Protein AF-A0A3M1KDV8-F1 (afdb_monomer)

Structure (mmCIF, N/CA/C/O backbone):
data_AF-A0A3M1KDV8-F1
#
_entry.id   AF-A0A3M1KDV8-F1
#
loop_
_atom_site.group_PDB
_atom_site.id
_atom_site.type_symbol
_atom_site.label_atom_id
_atom_site.label_alt_id
_atom_site.label_comp_id
_atom_site.label_asym_id
_atom_site.label_entity_id
_atom_site.label_seq_id
_atom_site.pdbx_PDB_ins_code
_atom_site.Cartn_x
_atom_site.Cartn_y
_atom_site.Cartn_z
_atom_site.occupancy
_atom_site.B_iso_or_equiv
_atom_site.auth_seq_id
_atom_site.auth_comp_id
_atom_site.auth_asym_id
_atom_site.auth_atom_id
_atom_site.pdbx_PDB_model_num
ATOM 1 N N . MET A 1 1 ? 3.984 3.211 45.708 1.00 46.00 1 MET A N 1
ATOM 2 C CA . MET A 1 1 ? 3.761 3.582 44.293 1.00 46.00 1 MET A CA 1
ATOM 3 C C . MET A 1 1 ? 3.176 2.365 43.604 1.00 46.00 1 MET A C 1
ATOM 5 O O . MET A 1 1 ? 3.784 1.308 43.713 1.00 46.00 1 MET A O 1
ATOM 9 N N . L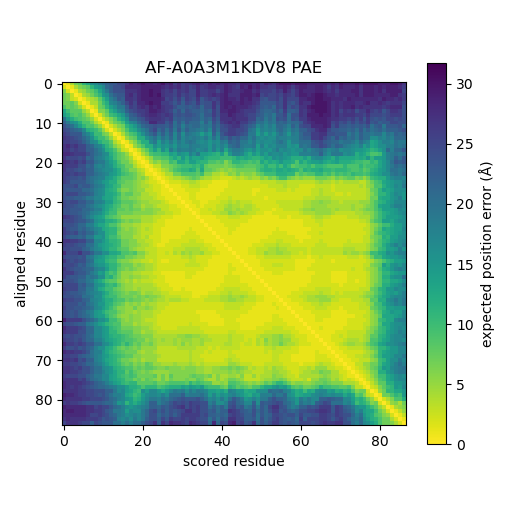EU A 1 2 ? 1.994 2.472 42.996 1.00 37.25 2 LEU A N 1
ATOM 10 C CA . LEU A 1 2 ? 1.386 1.358 42.264 1.00 37.25 2 LEU A CA 1
ATOM 11 C C . LEU A 1 2 ? 1.842 1.449 40.803 1.00 37.25 2 LEU A C 1
ATOM 13 O O . LEU A 1 2 ? 1.684 2.503 40.189 1.00 37.25 2 LEU A O 1
ATOM 17 N N . LEU A 1 3 ? 2.449 0.389 40.269 1.00 39.62 3 LEU A N 1
ATOM 18 C CA . LEU A 1 3 ? 2.854 0.354 38.863 1.00 39.62 3 LEU A CA 1
ATOM 19 C C . LEU A 1 3 ? 1.600 0.245 37.989 1.00 39.62 3 LEU A C 1
ATOM 21 O O . LEU A 1 3 ? 0.804 -0.677 38.165 1.00 39.62 3 LEU A O 1
ATOM 25 N N . LEU A 1 4 ? 1.423 1.189 37.061 1.00 38.53 4 LEU A N 1
ATOM 26 C CA . LEU A 1 4 ? 0.376 1.091 36.045 1.00 38.53 4 LEU A CA 1
ATOM 27 C C . LEU A 1 4 ? 0.629 -0.156 35.194 1.00 38.53 4 LEU A C 1
ATOM 29 O O . LEU A 1 4 ? 1.742 -0.369 34.713 1.00 38.53 4 LEU A O 1
ATOM 33 N N . GLY A 1 5 ? -0.411 -0.969 35.007 1.00 36.72 5 GLY A N 1
ATOM 34 C CA . GLY A 1 5 ? -0.332 -2.139 34.143 1.00 36.72 5 GLY A CA 1
ATOM 35 C C . GLY A 1 5 ? -0.012 -1.720 32.712 1.00 36.72 5 GLY A C 1
ATOM 36 O O . GLY A 1 5 ? -0.702 -0.868 32.148 1.00 36.72 5 GLY A O 1
ATOM 37 N N . LEU A 1 6 ? 1.021 -2.326 32.125 1.00 41.31 6 LEU A N 1
ATOM 38 C CA . LEU A 1 6 ? 1.338 -2.140 30.716 1.00 41.31 6 LEU A CA 1
ATOM 39 C C . LEU A 1 6 ? 0.187 -2.745 29.903 1.00 41.31 6 LEU A C 1
ATOM 41 O O . LEU A 1 6 ? 0.064 -3.965 29.794 1.00 41.31 6 LEU A O 1
ATOM 45 N N . SER A 1 7 ? -0.708 -1.893 29.402 1.00 39.06 7 SER A N 1
ATOM 46 C CA . SER A 1 7 ? -1.840 -2.336 28.594 1.00 39.06 7 SER A CA 1
ATOM 47 C C . SER A 1 7 ? -1.294 -2.860 27.271 1.00 39.06 7 SER A C 1
ATOM 49 O O . SER A 1 7 ? -0.952 -2.081 26.384 1.00 39.06 7 SER A O 1
ATOM 51 N N . LEU A 1 8 ? -1.187 -4.187 27.159 1.00 50.19 8 LEU A N 1
ATOM 52 C CA . LEU A 1 8 ? -0.865 -4.878 25.916 1.00 50.19 8 LEU A CA 1
ATOM 53 C C . LEU A 1 8 ? -2.085 -4.788 24.990 1.00 50.19 8 LEU A C 1
ATOM 55 O O . LEU A 1 8 ? -2.818 -5.757 24.798 1.00 50.19 8 LEU A O 1
ATOM 59 N N . GLN A 1 9 ? -2.347 -3.578 24.491 1.00 48.19 9 GLN A N 1
ATOM 60 C CA . GLN A 1 9 ? -3.397 -3.305 23.520 1.00 48.19 9 GLN A CA 1
ATOM 61 C C . GLN A 1 9 ? -3.097 -4.172 22.311 1.00 48.19 9 GLN A C 1
ATOM 63 O O . GLN A 1 9 ? -2.036 -4.044 21.700 1.00 48.19 9 GLN A O 1
ATOM 68 N N . GLY A 1 10 ? -3.978 -5.149 22.093 1.00 44.97 10 GLY A N 1
ATOM 69 C CA . GLY A 1 10 ? -3.620 -6.347 21.356 1.00 44.97 10 GLY A CA 1
ATOM 70 C C . GLY A 1 10 ? -3.070 -6.003 19.986 1.00 44.97 10 GLY A C 1
ATOM 71 O O . GLY A 1 10 ? -3.697 -5.240 19.245 1.00 44.97 10 GLY A O 1
ATOM 72 N N . VAL A 1 11 ? -1.939 -6.624 19.644 1.00 49.31 11 VAL A N 1
ATOM 73 C CA . VAL A 1 11 ? -1.571 -6.810 18.246 1.00 49.31 11 VAL A CA 1
ATOM 74 C C . VAL A 1 11 ? -2.761 -7.483 17.569 1.00 49.31 11 VAL A C 1
ATOM 76 O O . VAL A 1 11 ? -2.979 -8.685 17.697 1.00 49.31 11 VAL A O 1
ATOM 79 N N . HIS A 1 12 ? -3.578 -6.684 16.880 1.00 44.47 12 HIS A N 1
ATOM 80 C CA . HIS A 1 12 ? -4.390 -7.210 15.804 1.00 44.47 12 HIS A CA 1
ATOM 81 C C . HIS A 1 12 ? -3.370 -7.728 14.809 1.00 44.47 12 HIS A C 1
ATOM 83 O O . HIS A 1 12 ? -2.726 -6.945 14.110 1.00 44.47 12 HIS A O 1
ATOM 89 N N . ALA A 1 13 ? -3.164 -9.044 14.830 1.00 46.94 13 ALA A N 1
ATOM 90 C CA . ALA A 1 13 ? -2.476 -9.731 13.766 1.00 46.94 13 ALA A CA 1
ATOM 91 C C . ALA A 1 13 ? -3.295 -9.446 12.507 1.00 46.94 13 ALA A C 1
ATOM 93 O O . ALA A 1 13 ? -4.335 -10.064 12.281 1.00 46.94 13 ALA A O 1
ATOM 94 N N . ALA A 1 14 ? -2.867 -8.437 11.744 1.00 46.69 14 ALA A N 1
ATOM 95 C CA . ALA A 1 14 ? -3.286 -8.280 10.367 1.00 46.69 14 ALA A CA 1
ATOM 96 C C . ALA A 1 14 ? -3.034 -9.642 9.729 1.00 46.69 14 ALA A C 1
ATOM 98 O O . ALA A 1 14 ? -1.893 -10.104 9.792 1.00 46.69 14 ALA A O 1
ATOM 99 N N . GLU A 1 15 ? -4.099 -10.301 9.251 1.00 49.56 15 GLU A N 1
ATOM 100 C CA . GLU A 1 15 ? -4.044 -11.702 8.823 1.00 49.56 15 GLU A CA 1
ATOM 101 C C . GLU A 1 15 ? -2.772 -11.925 8.015 1.00 49.56 15 GLU A C 1
ATOM 103 O O . GLU A 1 15 ? -2.538 -11.185 7.047 1.00 49.56 15 GLU A O 1
ATOM 108 N N . GLU A 1 16 ? -1.942 -12.880 8.463 1.00 49.12 16 GLU A N 1
ATOM 109 C CA . GLU A 1 16 ? -0.601 -13.143 7.927 1.00 49.12 16 GLU A CA 1
ATOM 110 C C . GLU A 1 16 ? -0.730 -13.820 6.561 1.00 49.12 16 GLU A C 1
ATOM 112 O O . GLU A 1 16 ? -0.492 -15.006 6.337 1.00 49.12 16 GLU A O 1
ATOM 117 N N . ARG A 1 17 ? -1.237 -13.016 5.638 1.00 54.72 17 ARG A N 1
ATOM 118 C CA . ARG A 1 17 ? -1.568 -13.355 4.278 1.00 54.72 17 ARG A CA 1
ATOM 119 C C . ARG A 1 17 ? -0.239 -13.483 3.571 1.00 54.72 17 ARG A C 1
ATOM 121 O O . ARG A 1 17 ? 0.412 -12.472 3.318 1.00 54.72 17 ARG A O 1
ATOM 128 N N . ILE A 1 18 ? 0.161 -14.723 3.310 1.00 51.28 18 ILE A N 1
ATOM 129 C CA . ILE A 1 18 ? 1.410 -15.047 2.624 1.00 51.28 18 ILE A CA 1
ATOM 130 C C . ILE A 1 18 ? 1.349 -14.423 1.229 1.00 51.28 18 ILE A C 1
ATOM 132 O O . ILE A 1 18 ? 0.760 -14.976 0.297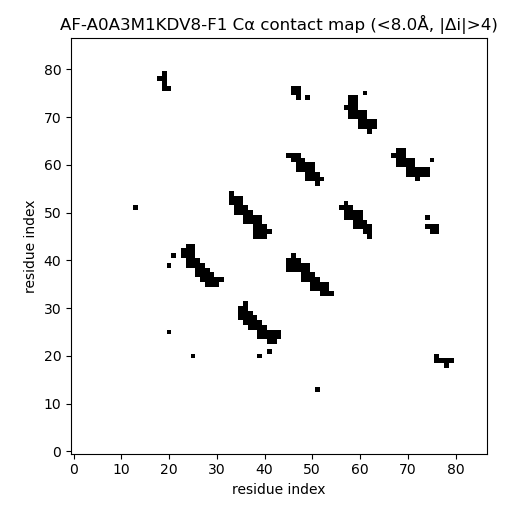 1.00 51.28 18 ILE A O 1
ATOM 136 N N . GLU A 1 19 ? 1.908 -13.223 1.100 1.00 57.34 19 GLU A N 1
ATOM 137 C CA . GLU A 1 19 ? 1.977 -12.538 -0.178 1.00 57.34 19 GLU A CA 1
ATOM 138 C C . GLU A 1 19 ? 3.108 -13.166 -0.986 1.00 57.34 19 GLU A C 1
ATOM 140 O O . GLU A 1 19 ? 4.243 -13.252 -0.518 1.00 57.34 19 GLU A O 1
ATOM 145 N N . VAL A 1 20 ? 2.802 -13.624 -2.204 1.00 58.66 20 VAL A N 1
ATOM 146 C CA . VAL A 1 20 ? 3.809 -14.134 -3.143 1.00 58.66 20 VAL A CA 1
ATOM 147 C C . VAL A 1 20 ? 4.535 -12.934 -3.745 1.00 58.66 20 VAL A C 1
ATOM 149 O O . VAL A 1 20 ? 4.280 -12.485 -4.862 1.00 58.66 20 VAL A O 1
ATOM 152 N N . VAL A 1 21 ? 5.398 -12.375 -2.908 1.00 62.91 21 VAL A N 1
ATOM 153 C CA . VAL A 1 21 ? 6.341 -11.309 -3.209 1.00 62.91 21 VAL A CA 1
ATOM 154 C C . VAL A 1 21 ? 7.434 -11.905 -4.106 1.00 62.91 21 VAL A C 1
ATOM 156 O O . VAL A 1 21 ? 7.990 -12.945 -3.745 1.00 62.91 21 VAL A O 1
ATOM 159 N N . PRO A 1 22 ? 7.705 -11.331 -5.296 1.00 67.31 22 PRO A N 1
ATOM 160 C CA . PRO A 1 22 ? 8.685 -11.892 -6.223 1.00 67.31 22 PRO A CA 1
ATOM 161 C C . PRO A 1 22 ? 10.089 -12.025 -5.622 1.00 67.31 22 PRO A C 1
ATOM 163 O O . PRO A 1 22 ? 10.477 -11.273 -4.730 1.00 67.31 22 PRO A O 1
ATOM 166 N N . GLU A 1 23 ? 10.884 -12.952 -6.151 1.00 68.69 23 GLU A N 1
ATOM 167 C CA . GLU A 1 23 ? 12.304 -13.040 -5.805 1.00 68.69 23 GLU A CA 1
ATOM 168 C C . GLU A 1 23 ? 13.013 -11.725 -6.187 1.00 68.69 23 GLU A C 1
ATOM 170 O O . GLU A 1 23 ? 12.869 -11.241 -7.311 1.00 68.69 23 GLU A O 1
ATOM 175 N N . GLY A 1 24 ? 13.731 -11.115 -5.237 1.00 72.38 24 GLY A N 1
ATOM 176 C CA . GLY A 1 24 ? 14.315 -9.776 -5.406 1.00 72.38 24 GLY A CA 1
ATOM 177 C C . GLY A 1 24 ? 13.355 -8.602 -5.147 1.00 72.38 24 GLY A C 1
ATOM 178 O O . GLY A 1 24 ? 13.611 -7.492 -5.620 1.00 72.38 24 GLY A O 1
ATOM 179 N N . ALA A 1 25 ? 12.254 -8.826 -4.422 1.00 79.75 25 ALA A N 1
ATOM 180 C CA . ALA A 1 25 ? 11.336 -7.775 -3.995 1.00 79.75 25 ALA A CA 1
ATOM 181 C C . ALA A 1 25 ? 11.388 -7.516 -2.476 1.00 79.75 25 ALA A C 1
ATOM 183 O O . ALA A 1 25 ? 11.374 -8.442 -1.665 1.00 79.75 25 ALA A O 1
ATOM 184 N N . ASP A 1 26 ? 11.413 -6.236 -2.106 1.00 85.94 26 ASP A N 1
ATOM 185 C CA . ASP A 1 26 ? 11.485 -5.741 -0.732 1.00 85.94 26 ASP A CA 1
ATOM 186 C C . ASP A 1 26 ? 10.090 -5.394 -0.189 1.00 85.94 26 ASP A C 1
ATOM 188 O O . ASP A 1 26 ? 9.228 -4.891 -0.919 1.00 85.94 26 ASP A O 1
ATOM 192 N N . ILE A 1 27 ? 9.893 -5.583 1.121 1.00 85.69 27 ILE A N 1
ATOM 193 C CA . ILE A 1 27 ? 8.691 -5.143 1.843 1.00 85.69 27 ILE A CA 1
ATOM 194 C C . ILE A 1 27 ? 9.095 -4.130 2.918 1.00 85.69 27 ILE A C 1
ATOM 196 O O . ILE A 1 27 ? 9.845 -4.465 3.835 1.00 85.69 27 ILE A O 1
ATOM 200 N N . VAL A 1 28 ? 8.561 -2.908 2.856 1.00 90.19 28 VAL A N 1
ATOM 201 C CA . VAL A 1 28 ? 8.705 -1.916 3.934 1.00 90.19 28 VAL A CA 1
ATOM 202 C C . VAL A 1 28 ? 7.403 -1.853 4.724 1.00 90.19 28 VAL A C 1
ATOM 204 O O . VAL A 1 28 ? 6.362 -1.476 4.186 1.00 90.19 28 VAL A O 1
ATOM 207 N N . VAL A 1 29 ? 7.456 -2.213 6.008 1.00 89.50 29 VAL A N 1
ATOM 208 C CA . VAL A 1 29 ? 6.298 -2.173 6.913 1.00 89.50 29 VAL A CA 1
ATOM 209 C C . VAL A 1 29 ? 6.344 -0.905 7.760 1.00 89.50 29 VAL A C 1
ATOM 211 O O . VAL A 1 29 ? 7.340 -0.638 8.433 1.00 89.50 29 VAL A O 1
ATOM 214 N N . LYS A 1 30 ? 5.251 -0.139 7.768 1.00 92.31 30 LYS A N 1
ATOM 215 C CA . LYS A 1 30 ? 5.085 1.065 8.591 1.00 92.31 30 LYS A CA 1
ATOM 216 C C . LYS A 1 30 ? 3.787 0.979 9.389 1.00 92.31 30 LYS A C 1
ATOM 218 O O . LYS A 1 30 ? 2.702 0.968 8.813 1.00 92.31 30 LYS A O 1
ATOM 223 N N . ALA A 1 31 ? 3.900 0.946 10.713 1.00 92.19 31 ALA A N 1
ATOM 224 C CA . ALA A 1 31 ? 2.758 1.062 11.614 1.00 92.19 31 ALA A CA 1
ATOM 225 C C . ALA A 1 31 ? 2.418 2.541 11.873 1.00 92.19 31 ALA A C 1
ATOM 227 O O . ALA A 1 31 ? 3.310 3.356 12.113 1.00 92.19 31 ALA A O 1
ATOM 228 N N . GLU A 1 32 ? 1.130 2.871 11.847 1.00 92.88 32 GLU A N 1
ATOM 229 C CA . GLU A 1 32 ? 0.555 4.170 12.208 1.00 92.88 32 GLU A CA 1
ATOM 230 C C . GLU A 1 32 ? -0.621 3.950 13.188 1.00 92.88 32 GLU A C 1
ATOM 232 O O . GLU A 1 32 ? -1.023 2.816 13.447 1.00 92.88 32 GLU A O 1
ATOM 237 N N . GLU A 1 33 ? -1.179 5.010 13.781 1.00 94.31 33 GLU A N 1
ATOM 238 C CA . GLU A 1 33 ? -2.215 4.878 14.828 1.00 94.31 33 GLU A CA 1
ATOM 239 C C . GLU A 1 33 ? -3.548 4.296 14.306 1.00 94.31 33 GLU A C 1
ATOM 241 O O . GLU A 1 33 ? -4.279 3.610 15.037 1.00 94.31 33 GLU A O 1
ATOM 246 N N . ASP A 1 34 ? -3.857 4.581 13.039 1.00 94.50 34 ASP A N 1
ATOM 247 C CA . ASP A 1 34 ? -5.099 4.257 12.338 1.00 94.50 34 ASP A CA 1
ATOM 248 C C . ASP A 1 34 ? -4.959 3.120 11.310 1.00 94.50 34 ASP A C 1
ATOM 250 O O . ASP A 1 34 ? -5.979 2.623 10.829 1.00 94.50 34 ASP A O 1
ATOM 254 N N . LYS A 1 35 ? -3.734 2.704 10.956 1.00 94.44 35 LYS A N 1
ATOM 255 C CA . LYS A 1 35 ? -3.458 1.711 9.901 1.00 94.44 35 LYS A CA 1
ATOM 256 C C . LYS A 1 35 ? -2.034 1.153 9.942 1.00 94.44 35 LYS A C 1
ATOM 258 O O . LYS A 1 35 ? -1.118 1.806 10.430 1.00 94.44 35 LYS A O 1
ATOM 263 N N . THR A 1 36 ? -1.835 -0.002 9.313 1.00 93.19 36 THR A N 1
ATOM 264 C CA . THR A 1 36 ? -0.510 -0.492 8.903 1.00 93.19 36 THR A CA 1
ATOM 265 C C . THR A 1 36 ? -0.377 -0.393 7.385 1.00 93.19 36 THR A C 1
ATOM 267 O O . THR A 1 36 ? -1.304 -0.736 6.646 1.00 93.19 36 THR A O 1
ATOM 270 N N . LEU A 1 37 ? 0.778 0.079 6.920 1.00 93.38 37 LEU A N 1
ATOM 271 C CA . LEU A 1 37 ? 1.161 0.143 5.513 1.00 93.38 37 LEU A CA 1
ATOM 272 C C . LEU A 1 37 ? 2.234 -0.909 5.223 1.00 93.38 37 LEU A C 1
ATOM 274 O O . LEU A 1 37 ? 3.195 -1.039 5.982 1.00 93.38 37 LEU A O 1
ATOM 278 N N . TYR A 1 38 ? 2.090 -1.606 4.101 1.00 92.19 38 TYR A N 1
ATOM 279 C CA . TYR A 1 38 ? 3.086 -2.525 3.556 1.00 92.19 38 TYR A CA 1
ATOM 280 C C . TYR A 1 38 ? 3.419 -2.056 2.137 1.00 92.19 38 TYR A C 1
ATOM 282 O O . TYR A 1 38 ? 2.597 -2.208 1.231 1.00 92.19 38 TYR A O 1
ATOM 290 N N . GLU A 1 39 ? 4.578 -1.430 1.940 1.00 92.56 39 GLU A N 1
ATOM 291 C CA . GLU A 1 39 ? 5.069 -1.061 0.608 1.00 92.56 39 GLU A CA 1
ATOM 292 C C . GLU A 1 39 ? 5.791 -2.249 -0.025 1.00 92.56 39 GLU A C 1
ATOM 294 O O . GLU A 1 39 ? 6.751 -2.755 0.551 1.00 92.56 39 GLU A O 1
ATOM 299 N N . TYR A 1 40 ? 5.373 -2.652 -1.224 1.00 90.19 40 TYR A N 1
ATOM 300 C CA . TYR A 1 40 ? 5.996 -3.729 -1.992 1.00 90.19 40 TYR A CA 1
ATOM 301 C C . TYR A 1 40 ? 6.801 -3.128 -3.134 1.00 90.19 40 TYR A C 1
ATOM 303 O O . TYR A 1 40 ? 6.238 -2.436 -3.993 1.00 90.19 40 TYR A O 1
ATOM 311 N N . ARG A 1 41 ? 8.107 -3.394 -3.149 1.00 89.81 41 ARG A N 1
ATOM 312 C CA . ARG A 1 41 ? 9.042 -2.842 -4.131 1.00 89.81 41 ARG A CA 1
ATOM 313 C C . ARG A 1 41 ? 9.748 -3.959 -4.892 1.00 89.81 41 ARG A C 1
ATOM 315 O O . ARG A 1 41 ? 10.176 -4.918 -4.272 1.00 89.81 41 ARG A O 1
ATOM 322 N N . ILE A 1 42 ? 9.903 -3.840 -6.208 1.00 87.31 42 ILE A N 1
ATOM 323 C CA . ILE A 1 42 ? 10.705 -4.765 -7.032 1.00 87.31 42 ILE A CA 1
ATOM 324 C C . ILE A 1 42 ? 11.892 -3.971 -7.570 1.00 87.31 42 ILE A C 1
ATOM 326 O O . ILE A 1 42 ? 11.688 -2.925 -8.179 1.00 87.31 42 ILE A O 1
ATOM 330 N N . ASN A 1 43 ? 13.128 -4.432 -7.347 1.00 88.00 43 ASN A N 1
ATOM 331 C CA . ASN A 1 43 ? 14.346 -3.708 -7.752 1.00 88.00 43 ASN A CA 1
ATOM 332 C C . ASN A 1 43 ? 14.374 -2.225 -7.289 1.00 88.00 43 ASN A C 1
ATOM 334 O O . ASN A 1 43 ? 14.918 -1.358 -7.971 1.00 88.00 43 ASN A O 1
ATOM 338 N N . GLY A 1 44 ? 13.751 -1.921 -6.143 1.00 87.44 44 GLY A N 1
ATOM 339 C CA . GLY A 1 44 ? 13.593 -0.565 -5.598 1.00 87.44 44 GLY A CA 1
ATOM 340 C C . GLY A 1 44 ? 12.379 0.239 -6.100 1.00 87.44 44 GLY A C 1
ATOM 341 O O . GLY A 1 44 ? 11.997 1.20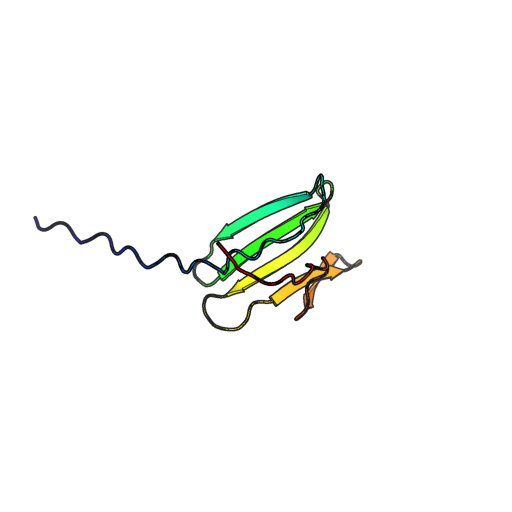5 -5.434 1.00 87.44 44 GLY A O 1
ATOM 342 N N . GLU A 1 45 ? 11.734 -0.156 -7.203 1.00 90.25 45 GLU A N 1
ATOM 343 C CA . GLU A 1 45 ? 10.525 0.489 -7.743 1.00 90.25 45 GLU A CA 1
ATOM 344 C C . GLU A 1 45 ? 9.276 0.083 -6.947 1.00 90.25 45 GLU A C 1
ATOM 346 O O . GLU A 1 45 ? 9.068 -1.097 -6.676 1.00 90.25 45 GLU A O 1
ATOM 351 N N . LEU A 1 46 ? 8.420 1.044 -6.578 1.00 92.44 46 LEU A N 1
ATOM 352 C CA . LEU A 1 46 ? 7.174 0.780 -5.851 1.00 92.44 46 LEU A CA 1
ATOM 353 C C . LEU A 1 46 ? 6.107 0.168 -6.775 1.00 92.44 46 LEU A C 1
ATOM 355 O O . LEU A 1 46 ? 5.748 0.759 -7.787 1.00 92.44 46 LEU A O 1
ATOM 359 N N . ILE A 1 47 ? 5.539 -0.976 -6.385 1.00 91.88 47 ILE A N 1
ATOM 360 C CA . ILE A 1 47 ? 4.569 -1.732 -7.199 1.00 91.88 47 ILE A CA 1
ATOM 361 C C . ILE A 1 47 ? 3.143 -1.625 -6.647 1.00 91.88 47 ILE A C 1
ATOM 363 O O . ILE A 1 47 ? 2.180 -1.466 -7.404 1.00 91.88 47 ILE A O 1
ATOM 367 N N . GLN A 1 48 ? 3.004 -1.708 -5.323 1.00 92.25 48 GLN A N 1
ATOM 368 C CA . GLN A 1 48 ? 1.760 -1.467 -4.590 1.00 92.25 48 GLN A CA 1
ATOM 369 C C . GLN A 1 48 ? 2.066 -1.112 -3.128 1.00 92.25 48 GLN A C 1
ATOM 371 O O . GLN A 1 48 ? 3.095 -1.518 -2.590 1.00 92.25 48 GLN A O 1
ATOM 376 N N . VAL A 1 49 ? 1.140 -0.424 -2.462 1.00 93.50 49 VAL A N 1
ATOM 377 C CA . VAL A 1 49 ? 1.070 -0.363 -0.995 1.00 93.50 49 VAL A CA 1
ATOM 378 C C . VAL A 1 49 ? -0.215 -1.054 -0.559 1.00 93.50 49 VAL A C 1
ATOM 380 O O . VAL A 1 49 ? -1.294 -0.647 -0.992 1.00 93.50 49 VAL A O 1
ATOM 383 N N . ARG A 1 50 ? -0.131 -2.079 0.291 1.00 91.62 50 ARG A N 1
ATOM 384 C CA . ARG A 1 50 ? -1.307 -2.621 0.989 1.00 91.62 50 ARG A CA 1
ATOM 385 C C . ARG A 1 50 ? -1.551 -1.783 2.235 1.00 91.62 50 ARG A C 1
ATOM 387 O O . ARG A 1 50 ? -0.641 -1.576 3.036 1.00 91.62 50 ARG A O 1
ATOM 394 N N . VAL A 1 51 ? -2.778 -1.305 2.385 1.00 94.75 51 VAL A N 1
ATOM 395 C CA . VAL A 1 51 ? -3.239 -0.543 3.542 1.00 94.75 51 VAL A CA 1
ATOM 396 C C . VAL A 1 51 ? -4.190 -1.420 4.337 1.00 94.75 51 VAL A C 1
ATOM 398 O O . VAL A 1 51 ? -5.249 -1.799 3.837 1.00 94.75 51 VAL A O 1
ATOM 401 N N . VAL A 1 52 ? -3.820 -1.717 5.580 1.00 94.25 52 VAL A N 1
ATOM 402 C CA . VAL A 1 52 ? -4.663 -2.423 6.549 1.00 94.25 52 VAL A CA 1
ATOM 403 C C . VAL 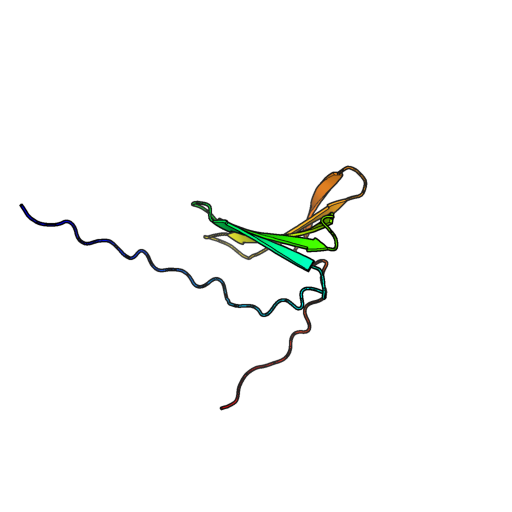A 1 52 ? -5.137 -1.394 7.579 1.00 94.25 52 VAL A C 1
ATOM 405 O O . VAL A 1 52 ? -4.392 -1.091 8.515 1.00 94.25 52 VAL A O 1
ATOM 408 N N . PRO A 1 53 ? -6.319 -0.775 7.400 1.00 94.25 53 PRO A N 1
ATOM 409 C CA . PRO A 1 53 ? -6.851 0.17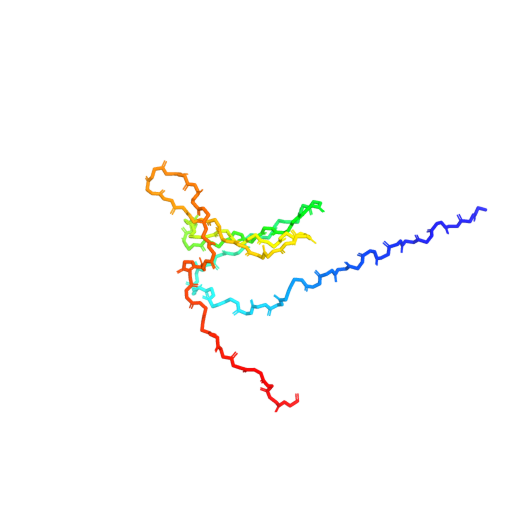4 8.365 1.00 94.25 53 PRO A CA 1
ATOM 410 C C . PRO A 1 53 ? -7.364 -0.545 9.617 1.00 94.25 53 PRO A C 1
ATOM 412 O O . PRO A 1 53 ? -7.861 -1.665 9.564 1.00 94.25 53 PRO A O 1
ATOM 415 N N . LYS A 1 54 ? -7.305 0.149 10.752 1.00 92.88 54 LYS A N 1
ATOM 416 C CA . LYS A 1 54 ? -7.832 -0.288 12.055 1.00 92.88 54 LYS A CA 1
ATOM 417 C C . LYS A 1 54 ? -9.358 -0.435 12.070 1.00 92.88 54 LYS A C 1
ATOM 419 O O . LYS A 1 54 ? -9.902 -1.125 12.926 1.00 92.88 54 LYS A O 1
ATOM 424 N N . VAL A 1 55 ? -10.046 0.238 11.143 1.00 93.00 55 VAL A N 1
ATOM 425 C CA . VAL A 1 55 ? -11.498 0.170 10.938 1.00 93.00 55 VAL A CA 1
ATOM 426 C C . VAL A 1 55 ? -11.790 0.203 9.436 1.00 93.00 55 VAL A C 1
ATOM 428 O O . VAL A 1 55 ? -11.362 1.125 8.744 1.00 93.00 55 VAL A O 1
ATOM 431 N N . GLY A 1 56 ? -12.557 -0.772 8.946 1.00 90.50 56 GLY A N 1
ATOM 432 C CA . GLY A 1 56 ? -12.900 -0.921 7.526 1.00 90.50 56 GLY A CA 1
ATOM 433 C C . GLY A 1 56 ? -12.074 -1.998 6.805 1.00 90.50 56 GLY A C 1
ATOM 434 O O . GLY A 1 56 ? -11.220 -2.632 7.421 1.00 90.50 56 GLY A O 1
ATOM 435 N N . PRO A 1 57 ? -12.351 -2.252 5.514 1.00 89.88 57 PRO A N 1
ATOM 436 C CA . PRO A 1 57 ? -11.634 -3.253 4.729 1.00 89.88 57 PRO A CA 1
ATOM 437 C C . PRO A 1 57 ? -10.230 -2.778 4.336 1.00 89.88 57 PRO A C 1
ATOM 439 O O . PRO A 1 57 ? -9.999 -1.585 4.119 1.00 89.88 57 PRO A O 1
ATOM 442 N N . GLU A 1 58 ? -9.310 -3.730 4.165 1.00 90.88 58 GLU A N 1
ATOM 443 C CA . GLU A 1 58 ? -8.026 -3.468 3.511 1.00 90.88 58 GLU A CA 1
ATOM 444 C C . GLU A 1 58 ? -8.211 -2.978 2.067 1.00 90.88 58 GLU A C 1
ATOM 446 O O . GLU A 1 58 ? -9.210 -3.264 1.402 1.00 90.88 58 GLU A O 1
ATOM 451 N N . TYR A 1 59 ? -7.236 -2.219 1.572 1.00 91.38 59 TYR A N 1
ATOM 452 C CA . TYR A 1 59 ? -7.213 -1.754 0.190 1.00 91.38 59 TYR A CA 1
ATOM 453 C C . TYR A 1 59 ? -5.788 -1.527 -0.300 1.00 91.38 59 TYR A C 1
ATOM 455 O O . TYR A 1 59 ? -4.842 -1.461 0.484 1.00 91.38 59 TYR A O 1
ATOM 463 N N . TYR A 1 60 ? -5.637 -1.379 -1.611 1.00 93.56 60 TYR A N 1
ATOM 464 C CA . TYR A 1 60 ? -4.344 -1.201 -2.253 1.00 93.56 60 TYR A CA 1
ATOM 465 C C . TYR A 1 60 ? -4.219 0.210 -2.820 1.00 93.56 60 TYR A C 1
ATOM 467 O O . TYR A 1 60 ? -5.169 0.751 -3.388 1.00 93.56 60 TYR A O 1
ATOM 475 N N . LEU A 1 61 ? -3.040 0.808 -2.684 1.00 95.06 61 LEU A N 1
ATOM 476 C CA . LEU A 1 61 ? -2.627 1.992 -3.428 1.00 95.06 61 LEU A CA 1
ATOM 477 C C . LEU A 1 61 ? -1.642 1.552 -4.506 1.00 95.06 61 LEU A C 1
ATOM 479 O O . LEU A 1 61 ? -0.673 0.850 -4.223 1.00 95.06 61 LEU A O 1
ATOM 483 N N . VAL A 1 62 ? -1.909 1.935 -5.749 1.00 93.56 62 VAL A N 1
ATOM 484 C CA . VAL A 1 62 ? -1.198 1.426 -6.922 1.00 93.56 62 VAL A CA 1
ATOM 485 C C . VAL A 1 62 ? -0.619 2.601 -7.714 1.00 93.56 62 VAL A C 1
ATOM 487 O O . VAL A 1 62 ? -1.404 3.421 -8.206 1.00 93.56 62 VAL A O 1
ATOM 490 N N . PRO A 1 63 ? 0.715 2.688 -7.877 1.00 94.19 63 PRO A N 1
ATOM 491 C CA . PRO A 1 63 ? 1.356 3.706 -8.703 1.00 94.19 63 PRO A CA 1
ATOM 492 C C . PRO A 1 63 ? 0.844 3.726 -10.143 1.00 94.19 63 PRO A C 1
ATOM 494 O O . PRO A 1 63 ? 0.525 2.676 -10.721 1.00 94.19 63 PRO A O 1
ATOM 497 N N . GLN A 1 64 ? 0.745 4.939 -10.677 1.00 94.69 64 GLN A N 1
ATOM 498 C CA . GLN A 1 64 ? 0.399 5.281 -12.053 1.00 94.69 64 GLN A CA 1
ATOM 499 C C . GLN A 1 64 ? 1.570 6.022 -12.716 1.00 94.69 64 GLN A C 1
ATOM 501 O O . GLN A 1 64 ? 2.447 6.550 -12.033 1.00 94.69 64 GLN A O 1
ATOM 506 N N . ASP A 1 65 ? 1.550 6.100 -14.045 1.00 91.81 65 ASP A N 1
ATOM 507 C CA . ASP A 1 65 ? 2.649 6.639 -14.861 1.00 91.81 65 ASP A CA 1
ATOM 508 C C . ASP A 1 65 ? 2.887 8.155 -14.658 1.00 91.81 65 ASP A C 1
ATOM 510 O O . ASP A 1 65 ? 3.938 8.678 -15.019 1.00 91.81 65 ASP A O 1
ATOM 514 N N . ASP A 1 66 ? 1.927 8.864 -14.050 1.00 94.12 66 ASP A N 1
ATOM 515 C CA . ASP A 1 66 ? 2.023 10.274 -13.639 1.00 94.12 66 ASP A CA 1
ATOM 516 C C . ASP A 1 66 ? 2.606 10.468 -12.221 1.00 94.12 66 ASP A C 1
ATOM 518 O O . ASP A 1 66 ? 2.678 11.592 -11.722 1.00 94.12 66 ASP A O 1
ATOM 522 N N . GLY A 1 67 ? 3.010 9.381 -11.553 1.00 91.50 67 GLY A N 1
ATOM 523 C CA . GLY A 1 67 ? 3.495 9.378 -10.172 1.00 91.50 67 GLY A CA 1
ATOM 524 C C . GLY A 1 67 ? 2.392 9.391 -9.106 1.00 91.50 67 GLY A C 1
ATOM 525 O O . GLY A 1 67 ? 2.703 9.393 -7.913 1.00 91.50 67 GLY A O 1
ATOM 526 N N . SER A 1 68 ? 1.110 9.382 -9.488 1.00 95.19 68 SER A N 1
ATOM 527 C CA . SER A 1 68 ? -0.005 9.317 -8.538 1.00 95.19 68 SER A CA 1
ATOM 528 C C . SER A 1 68 ? -0.238 7.900 -7.993 1.00 95.19 68 SER A C 1
ATOM 530 O O . SER A 1 68 ? 0.121 6.890 -8.601 1.00 95.19 68 SER A O 1
ATOM 532 N N . LEU A 1 69 ? -0.885 7.815 -6.825 1.00 94.69 69 LEU A N 1
ATOM 533 C CA . LEU A 1 69 ? -1.342 6.559 -6.230 1.00 94.69 69 LEU A CA 1
ATOM 534 C C . LEU A 1 69 ? -2.856 6.409 -6.416 1.00 94.69 69 LEU A C 1
ATOM 536 O O . LEU A 1 69 ? -3.639 7.102 -5.765 1.00 94.69 69 LEU A O 1
ATOM 540 N N . ARG A 1 70 ? -3.290 5.466 -7.259 1.00 95.38 70 ARG A N 1
ATOM 541 C CA . ARG A 1 70 ? -4.717 5.143 -7.422 1.00 95.38 70 ARG A CA 1
ATOM 542 C C . ARG A 1 70 ? -5.137 4.059 -6.430 1.00 95.38 70 ARG A C 1
ATOM 544 O O . ARG A 1 70 ? -4.496 3.012 -6.350 1.00 95.38 70 ARG A O 1
ATOM 551 N N . ARG A 1 71 ? -6.240 4.281 -5.707 1.00 93.94 71 ARG A N 1
ATOM 552 C CA . ARG A 1 71 ? -6.860 3.253 -4.855 1.00 93.94 71 ARG A CA 1
ATOM 553 C C . ARG A 1 71 ? -7.435 2.120 -5.712 1.00 93.94 71 ARG A C 1
ATOM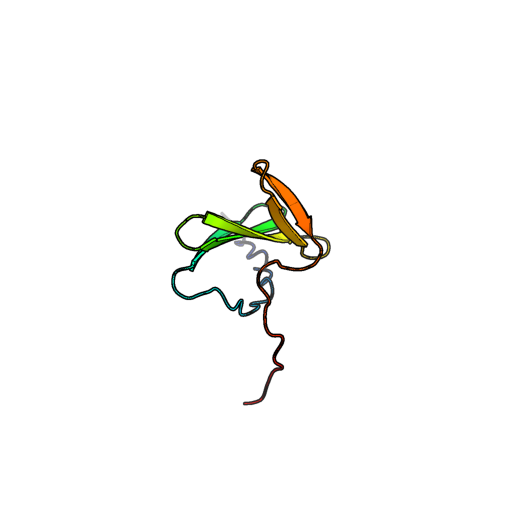 555 O O . ARG A 1 71 ? -8.055 2.372 -6.742 1.00 93.94 71 ARG A O 1
ATOM 562 N N . SER A 1 72 ? -7.250 0.886 -5.259 1.00 88.81 72 SER A N 1
ATOM 563 C CA . SER A 1 72 ? -7.768 -0.337 -5.866 1.00 88.81 72 SER A CA 1
ATOM 564 C C . SER A 1 72 ? -8.257 -1.293 -4.778 1.00 88.81 72 SER A C 1
ATOM 566 O O . SER A 1 72 ? -7.549 -1.554 -3.807 1.00 88.81 72 SER A O 1
ATOM 568 N N . ASP A 1 73 ? -9.446 -1.864 -4.961 1.00 84.94 73 ASP A N 1
ATOM 569 C CA . ASP A 1 73 ? -10.001 -2.923 -4.102 1.00 84.94 73 ASP A CA 1
ATOM 570 C C . ASP A 1 73 ? -9.493 -4.330 -4.504 1.00 84.94 73 ASP A C 1
ATOM 572 O O . ASP A 1 73 ? -10.018 -5.353 -4.070 1.00 84.94 73 ASP A O 1
ATOM 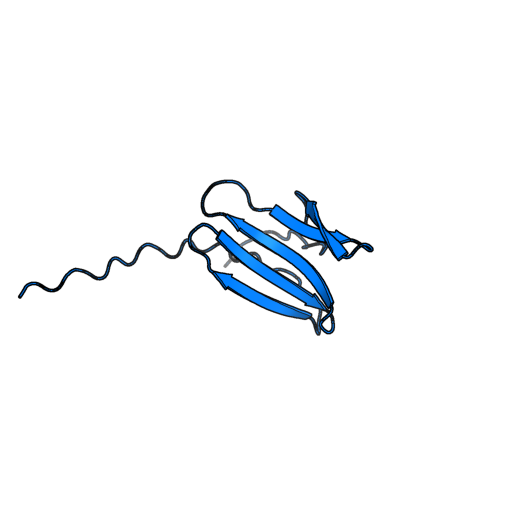576 N N . ARG A 1 74 ? -8.467 -4.392 -5.368 1.00 81.25 74 ARG A N 1
ATOM 577 C CA . ARG A 1 74 ? -7.718 -5.601 -5.757 1.00 81.25 74 ARG A CA 1
ATOM 578 C C . ARG A 1 74 ? -6.209 -5.308 -5.787 1.00 81.25 74 ARG A C 1
ATOM 580 O O . ARG A 1 74 ? -5.844 -4.203 -6.203 1.00 81.25 74 ARG A O 1
ATOM 587 N N . PRO A 1 75 ? -5.335 -6.258 -5.411 1.00 77.94 75 PRO A N 1
ATOM 588 C CA . PRO A 1 75 ? -3.888 -6.074 -5.510 1.00 77.94 75 PRO A CA 1
ATOM 589 C C . PRO A 1 75 ? -3.427 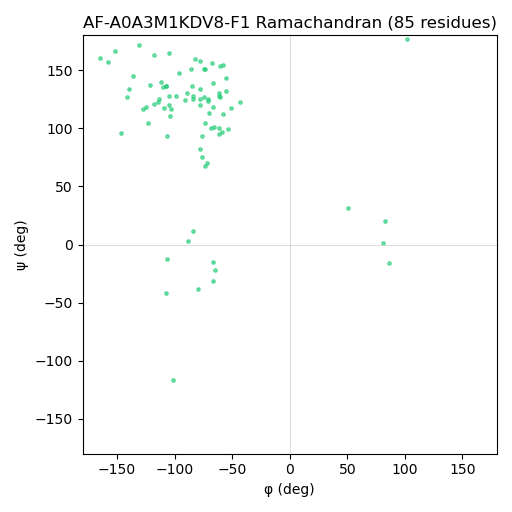-5.998 -6.975 1.00 77.94 75 PRO A C 1
ATOM 591 O O . PRO A 1 75 ? -4.093 -6.520 -7.871 1.00 77.94 75 PRO A O 1
ATOM 594 N N . ARG A 1 76 ? -2.266 -5.369 -7.218 1.00 78.31 76 ARG A N 1
ATOM 595 C CA . ARG A 1 76 ? -1.561 -5.442 -8.514 1.00 78.31 76 ARG A CA 1
ATOM 596 C C . ARG A 1 76 ? -0.779 -6.758 -8.615 1.00 78.31 76 ARG A C 1
ATOM 598 O O . ARG A 1 76 ? -0.742 -7.362 -9.683 1.00 78.31 76 ARG A O 1
ATOM 605 N N . LEU A 1 77 ? -0.185 -7.210 -7.507 1.00 74.50 77 LEU A N 1
ATOM 606 C CA . LEU A 1 77 ? 0.446 -8.527 -7.401 1.00 74.50 77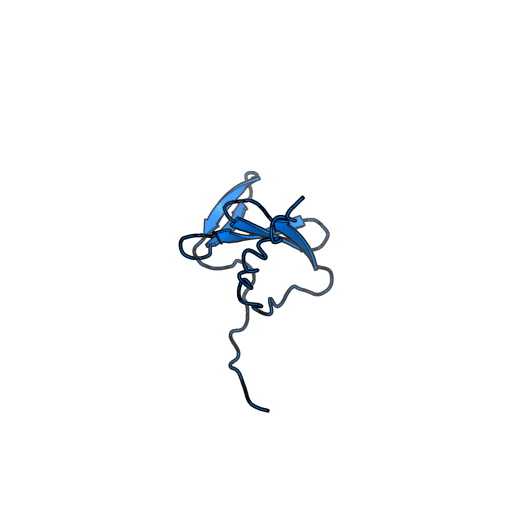 LEU A CA 1
ATOM 607 C C . LEU A 1 77 ? -0.635 -9.606 -7.227 1.00 74.50 77 LEU A C 1
ATOM 609 O O . LEU A 1 77 ? -1.414 -9.572 -6.275 1.00 74.50 77 LEU A O 1
ATOM 613 N N . LEU A 1 78 ? -0.706 -10.564 -8.154 1.00 62.56 78 LEU A N 1
ATOM 614 C CA . LEU A 1 78 ? -1.704 -11.634 -8.110 1.00 62.56 78 LEU A CA 1
ATOM 615 C C . LEU A 1 78 ? -1.327 -12.688 -7.065 1.00 62.56 78 LEU A C 1
ATOM 617 O O . LEU A 1 78 ? -0.606 -13.639 -7.356 1.00 62.56 78 LEU A O 1
ATOM 621 N N . LEU A 1 79 ? -1.855 -12.523 -5.852 1.00 53.59 79 LEU A N 1
ATOM 622 C CA . LEU A 1 79 ? -1.741 -13.515 -4.786 1.00 53.59 79 LEU A CA 1
ATOM 623 C C . LEU A 1 79 ? -2.528 -14.787 -5.164 1.00 53.59 79 LEU A C 1
ATOM 625 O O . LEU A 1 79 ? -3.753 -14.708 -5.314 1.00 53.59 79 LEU A O 1
ATOM 629 N N . PRO A 1 80 ? -1.888 -15.964 -5.302 1.00 40.78 80 PRO A N 1
ATOM 630 C CA . PRO A 1 80 ? -2.610 -17.214 -5.491 1.00 40.78 80 PRO A CA 1
ATOM 631 C C . PRO A 1 80 ? -3.327 -17.580 -4.188 1.00 40.78 80 PRO A C 1
ATOM 633 O O . PRO A 1 80 ? -2.697 -17.902 -3.185 1.00 40.78 80 PRO A O 1
ATOM 636 N N . SER A 1 81 ? -4.658 -17.555 -4.194 1.00 39.19 81 SER A N 1
ATOM 637 C CA . SER A 1 81 ? -5.469 -17.965 -3.045 1.00 39.19 81 SER A CA 1
ATOM 638 C C . SER A 1 81 ? -5.548 -19.495 -2.944 1.00 39.19 81 SER A C 1
ATOM 640 O O . SER A 1 81 ? -6.521 -20.102 -3.402 1.00 39.19 81 SER A O 1
ATOM 642 N N . TRP A 1 82 ? -4.526 -20.129 -2.366 1.00 48.81 82 TRP A N 1
ATOM 643 C CA . TRP A 1 82 ? -4.598 -21.534 -1.953 1.00 48.81 82 TRP A CA 1
ATOM 644 C C . TRP A 1 82 ? -5.205 -21.670 -0.544 1.00 48.81 82 TRP A C 1
ATOM 646 O O . TRP A 1 82 ? -5.175 -20.739 0.259 1.00 48.81 82 TRP A O 1
ATOM 656 N N . LYS A 1 83 ? -5.860 -22.809 -0.288 1.00 40.69 83 LYS A N 1
ATOM 657 C CA . LYS A 1 83 ? -6.576 -23.107 0.965 1.00 40.69 83 LYS A CA 1
ATOM 658 C C . LYS A 1 83 ? -5.625 -23.613 2.062 1.00 40.69 83 LYS A C 1
ATOM 660 O O . LYS A 1 83 ? -4.587 -24.184 1.753 1.00 40.69 83 LYS A O 1
ATOM 665 N N . ILE A 1 84 ? -6.080 -23.507 3.310 1.00 49.38 84 ILE A N 1
ATOM 666 C CA . ILE A 1 84 ? -5.607 -24.236 4.505 1.00 49.38 84 ILE A CA 1
ATOM 667 C C . ILE A 1 84 ? -6.626 -25.344 4.874 1.00 49.38 84 ILE A C 1
ATOM 669 O O . ILE A 1 84 ? -7.756 -25.288 4.385 1.00 49.38 84 ILE A O 1
ATOM 673 N N . LEU A 1 85 ? -6.337 -26.353 5.709 1.00 45.41 85 LEU A N 1
ATOM 674 C CA . LEU A 1 85 ? -5.127 -26.614 6.518 1.00 45.41 85 LEU A CA 1
ATOM 675 C C . LEU A 1 85 ? -4.225 -27.691 5.848 1.00 45.41 85 LEU A C 1
ATOM 677 O O . LEU A 1 85 ? -3.738 -27.388 4.765 1.00 45.41 85 LEU A O 1
ATOM 681 N N . GLU A 1 86 ? -3.901 -28.903 6.331 1.00 37.66 86 GLU A N 1
ATOM 682 C CA . GLU A 1 86 ? -4.340 -29.728 7.479 1.00 37.66 86 GLU A CA 1
ATOM 683 C C . GLU A 1 86 ? -3.167 -30.574 8.043 1.00 37.66 86 GLU A C 1
ATOM 685 O O . GLU A 1 86 ? -2.920 -31.678 7.555 1.00 37.66 86 GLU A O 1
ATOM 690 N N . TRP A 1 87 ? -2.480 -30.083 9.093 1.00 51.72 87 TRP A N 1
ATOM 691 C CA . TRP A 1 87 ? -1.914 -30.909 10.181 1.00 51.72 87 TRP A CA 1
ATOM 692 C C . TRP A 1 87 ? -1.751 -30.118 11.489 1.00 51.72 87 TRP A C 1
ATOM 694 O O . TRP A 1 87 ? -1.571 -28.882 11.408 1.00 51.72 87 TRP A O 1
#

Nearest PDB structures (foldseek):
  2mhg-assembly1_B  TM=7.832E-01  e=1.718E-02  Pseudomonas aeruginosa PAO1
  2mhg-assembly1_A  TM=6.455E-01  e=1.238E-02  Pseudomonas aeruginosa PAO1
  4wac-assembly1_A  TM=7.577E-01  e=1.884E+00  Staphylococcus aureus
  8p1x-assembly1_AAA  TM=7.629E-01  e=2.762E+00  Staphylococcus epidermidis
  7qnt-assembly1_AAA  TM=7.022E-01  e=3.081E+00  Staphylococcus epidermidis

Sequence (87 aa):
MLLLGLSLQGVHAAEERIEVVPEGADIVVKAEEDKTLYEYRINGELIQVRVVPKVGPEYYLVPQDDGSLRRSDRPRLLLPSWKILEW

pLDDT: mean 74.41, std 21.38, range [36.72, 95.38]

Secondary structure (DSSP, 8-state):
-PPPP---------------PPTTEEEEEEE-SSEEEEEEEETTEEEEEEEEESSS--EEEEE-TTS-EEEESS-SS----------

Radius of gyration: 16.5 Å; Cα contacts (8 Å, |Δi|>4): 125; chains: 1; bounding box: 27×41×59 Å

Solvent-accessible surface area (backbone atoms only — not comparable to full-atom values): 5765 Å² total; per-residue (Å²): 135,85,80,79,77,83,76,77,73,71,82,75,72,69,75,87,69,82,67,79,67,55,92,75,43,51,76,52,78,48,83,55,99,61,31,37,38,38,39,36,21,52,85,81,45,74,56,36,31,46,35,44,41,78,74,72,77,64,39,22,36,31,66,44,98,87,75,46,71,47,79,33,95,57,72,84,68,84,59,81,88,75,82,81,85,90,133

Foldseek 3Di:
DDDDDPPPVDPPPPPPQPACQDDQKDWDWDDDPFWIWIFIGHVNHTAWIWIGGPDDDIWIFGADPVRHTDIDRDGPRDGPDDDDDDD

Mean predicted aligned error: 11.47 Å